Protein AF-A0A968IEH7-F1 (afdb_monomer_lite)

Radius of gyration: 17.34 Å; chains: 1; bounding box: 40×40×43 Å

pLDDT: mean 91.53, std 9.29, range [39.31, 98.31]

Foldseek 3Di:
DPPQWADCPCPPHFDWDPQACQADADPVRHGHHTDTDDDRGPVNSVLLVVLCVCVVVVNDDNQQSADDDPNDGDLVDPTHDSVVVVVVVVVCVVVVNDDDPDDDDD

Sequence (106 aa):
MSHRGFDRLFDGLDFISDELNGETQDNRGTVRPRHRREFEGGLWQMIIENGLSRVYLGVHWVFDAFRVKNGKPNLLKNVGGVPLGINIAEDIFSSGLKRSTVGPRT

Secondary structure (DSSP, 8-state):
--SSS---TTTT--EE-GGGSSS-B-TTSPBPPP-EE--TTHHHHHHHHHHHHHHHTTSS-HHHH-EEETTEEETTS--SHHHHHHHHHHHHHHTTSPPPS-----

Structure (mmCIF, N/CA/C/O backbone):
data_AF-A0A968IEH7-F1
#
_entry.id   AF-A0A968IEH7-F1
#
loop_
_atom_site.group_PDB
_atom_site.id
_atom_site.type_symbol
_atom_site.label_atom_id
_atom_site.label_alt_id
_atom_site.label_comp_id
_atom_site.label_asym_id
_atom_site.label_entity_id
_atom_site.label_seq_id
_atom_site.pdbx_PDB_ins_code
_atom_site.Cartn_x
_atom_site.Cartn_y
_atom_site.Cartn_z
_atom_site.occupancy
_atom_site.B_iso_or_equiv
_atom_site.auth_seq_id
_atom_site.auth_comp_id
_atom_site.auth_asym_id
_atom_site.auth_atom_id
_atom_site.pdbx_PDB_model_num
ATOM 1 N N . MET A 1 1 ? 6.031 -13.880 -17.727 1.00 39.31 1 MET A N 1
ATOM 2 C CA . MET A 1 1 ? 4.878 -13.865 -16.798 1.00 39.31 1 MET A CA 1
ATOM 3 C C . MET A 1 1 ? 4.759 -12.456 -16.243 1.00 39.31 1 MET A C 1
ATOM 5 O O . MET A 1 1 ? 5.785 -11.911 -15.853 1.00 39.31 1 MET A O 1
ATOM 9 N N . SER A 1 2 ? 3.592 -11.807 -16.281 1.00 47.50 2 SER A N 1
ATOM 10 C CA . SER A 1 2 ? 3.475 -10.469 -15.683 1.00 47.50 2 SER A CA 1
ATOM 11 C C . SER A 1 2 ? 3.634 -10.601 -14.170 1.00 47.50 2 SER A C 1
ATOM 13 O O . SER A 1 2 ? 2.846 -11.295 -13.541 1.00 47.50 2 SER A O 1
ATOM 15 N N . HIS A 1 3 ? 4.627 -9.933 -13.583 1.00 62.31 3 HIS A N 1
ATOM 16 C CA . HIS A 1 3 ? 4.926 -9.964 -12.139 1.00 62.31 3 HIS A CA 1
ATOM 17 C C . HIS A 1 3 ? 3.882 -9.182 -11.305 1.00 62.31 3 HIS A C 1
ATOM 19 O O . HIS A 1 3 ? 4.131 -8.772 -10.180 1.00 62.31 3 HIS A O 1
ATOM 25 N N . ARG A 1 4 ? 2.721 -8.906 -11.907 1.00 75.62 4 ARG A N 1
ATOM 26 C CA . ARG A 1 4 ? 1.644 -8.048 -11.420 1.00 75.62 4 ARG A CA 1
ATOM 27 C C . ARG A 1 4 ? 0.360 -8.865 -11.528 1.00 75.62 4 ARG A C 1
ATOM 29 O O . ARG A 1 4 ? -0.248 -8.908 -12.598 1.00 75.62 4 ARG A O 1
ATOM 36 N N . GLY A 1 5 ? 0.021 -9.600 -10.476 1.00 80.44 5 GLY A N 1
ATOM 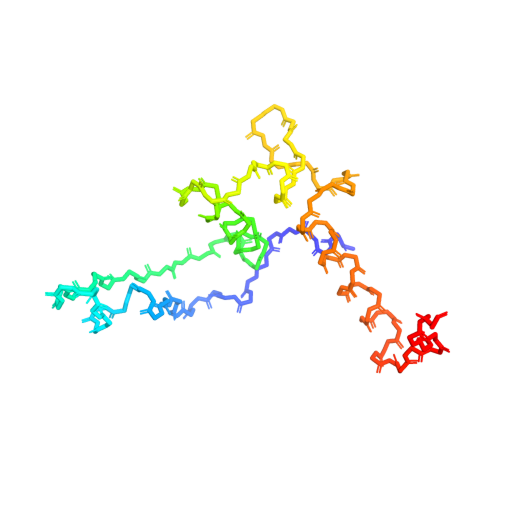37 C CA . GLY A 1 5 ? -1.092 -10.543 -10.484 1.00 80.44 5 GLY A CA 1
ATOM 38 C C . GLY A 1 5 ? -1.116 -11.431 -9.246 1.00 80.44 5 GLY A C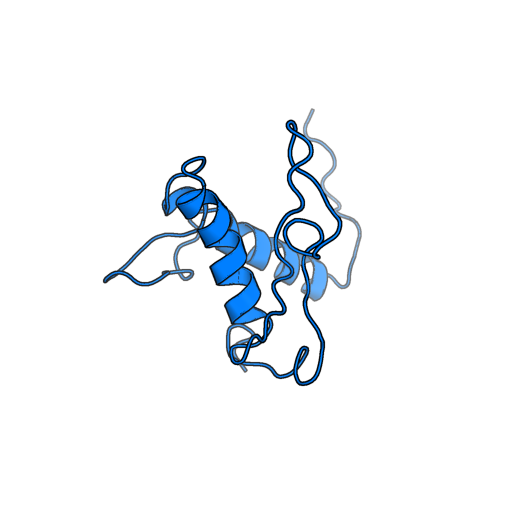 1
ATOM 39 O O . GLY A 1 5 ? -0.365 -11.199 -8.308 1.00 80.44 5 GLY A O 1
ATOM 40 N N . PHE A 1 6 ? -1.997 -12.428 -9.275 1.00 87.06 6 PHE A N 1
ATOM 41 C CA . PHE A 1 6 ? -2.161 -13.415 -8.211 1.00 87.06 6 PHE A CA 1
ATOM 42 C C . PHE A 1 6 ? -0.856 -14.173 -7.933 1.00 87.06 6 PHE A C 1
ATOM 44 O O . PHE A 1 6 ? -0.174 -14.617 -8.862 1.00 87.06 6 PHE A O 1
ATOM 51 N N . ASP A 1 7 ? -0.574 -14.383 -6.654 1.00 90.88 7 ASP A N 1
ATOM 52 C CA . ASP A 1 7 ? 0.475 -15.256 -6.144 1.00 90.88 7 ASP A CA 1
ATOM 53 C C . ASP A 1 7 ? -0.008 -15.941 -4.857 1.00 90.88 7 ASP A C 1
ATOM 55 O O . ASP A 1 7 ? -1.064 -15.603 -4.332 1.00 90.88 7 ASP A O 1
ATOM 59 N N . ARG A 1 8 ? 0.766 -16.919 -4.378 1.00 91.69 8 ARG A N 1
ATOM 60 C CA . ARG A 1 8 ? 0.464 -17.719 -3.179 1.00 91.69 8 ARG A CA 1
ATOM 61 C C . ARG A 1 8 ? 1.476 -17.507 -2.056 1.00 91.69 8 ARG A C 1
ATOM 63 O O . ARG A 1 8 ? 1.642 -18.375 -1.205 1.00 91.69 8 ARG A O 1
ATOM 70 N N . LEU A 1 9 ? 2.224 -16.398 -2.076 1.00 89.31 9 LEU A N 1
ATOM 71 C CA . LEU A 1 9 ? 3.307 -16.164 -1.110 1.00 89.31 9 LEU A CA 1
ATOM 72 C C . LEU A 1 9 ? 2.799 -16.102 0.336 1.00 89.31 9 LEU A C 1
ATOM 74 O O . LEU A 1 9 ? 3.566 -16.359 1.260 1.00 89.31 9 LEU A O 1
ATOM 78 N N . PHE A 1 10 ? 1.520 -15.772 0.516 1.00 86.81 10 PHE A N 1
ATOM 79 C CA . PHE A 1 10 ? 0.886 -15.585 1.818 1.00 86.81 10 PHE A CA 1
ATOM 80 C C . PHE A 1 10 ? -0.199 -16.626 2.129 1.00 86.81 10 PHE A C 1
ATOM 82 O O . PHE A 1 10 ? -0.899 -16.492 3.133 1.00 86.81 10 PHE A O 1
ATOM 89 N N . ASP A 1 11 ? -0.331 -17.674 1.311 1.00 89.56 11 ASP A N 1
ATOM 90 C CA . ASP A 1 11 ? -1.309 -18.738 1.545 1.00 89.56 11 ASP A CA 1
ATOM 91 C C . ASP A 1 11 ? -1.003 -19.463 2.864 1.00 89.56 11 ASP A C 1
ATOM 93 O O . ASP A 1 11 ? 0.114 -19.924 3.102 1.00 89.56 11 ASP A O 1
ATOM 97 N N . GLY A 1 12 ? -2.013 -19.578 3.729 1.00 86.12 12 GLY A N 1
ATOM 98 C CA . GLY A 1 12 ? -1.883 -20.247 5.025 1.00 86.12 12 GLY A CA 1
ATOM 99 C C . GLY A 1 12 ? -1.133 -19.450 6.098 1.00 86.12 12 GLY A C 1
ATOM 100 O O . GLY A 1 12 ? -0.891 -19.995 7.174 1.00 86.12 12 GLY A O 1
ATOM 101 N N . LEU A 1 13 ? -0.783 -18.182 5.843 1.00 88.06 13 LEU A N 1
ATOM 102 C CA . LEU A 1 13 ? -0.203 -17.292 6.849 1.00 88.06 13 LEU A CA 1
ATOM 103 C C . LEU A 1 13 ? -1.275 -16.473 7.578 1.00 88.06 13 LEU A C 1
ATOM 105 O O . LEU A 1 13 ? -2.231 -15.977 6.983 1.00 88.06 13 LEU A O 1
ATOM 109 N N . ASP A 1 14 ? -1.057 -16.265 8.874 1.00 89.12 14 ASP A N 1
ATOM 110 C CA . ASP A 1 14 ? -1.857 -15.362 9.697 1.00 89.12 14 ASP A CA 1
ATOM 111 C C . ASP A 1 14 ? -1.337 -13.933 9.547 1.00 89.12 14 ASP A C 1
ATOM 113 O O . ASP A 1 14 ? -0.367 -13.545 10.200 1.00 89.12 14 ASP A O 1
ATOM 117 N N . PHE A 1 15 ? -1.986 -13.124 8.707 1.00 94.44 15 PHE A N 1
ATOM 118 C CA . PHE A 1 15 ? -1.655 -11.705 8.627 1.00 94.44 15 PHE A CA 1
ATOM 119 C C . PHE A 1 15 ? -2.487 -10.900 9.628 1.00 94.44 15 PHE A C 1
ATOM 121 O O . PHE A 1 15 ? -3.711 -10.796 9.508 1.00 94.44 15 PHE A O 1
ATOM 128 N N . ILE A 1 16 ? -1.822 -10.309 10.619 1.00 96.94 16 ILE A N 1
ATOM 129 C CA . ILE A 1 16 ? -2.430 -9.454 11.645 1.00 96.94 16 ILE A CA 1
ATOM 130 C C . ILE A 1 16 ? -1.576 -8.193 11.736 1.00 96.94 16 ILE A C 1
ATOM 132 O O . ILE A 1 16 ? -0.364 -8.275 11.907 1.00 96.94 16 ILE A O 1
ATOM 136 N N . SER A 1 17 ? -2.202 -7.028 11.592 1.00 96.31 17 SER A N 1
ATOM 137 C CA . SER A 1 17 ? -1.523 -5.744 11.782 1.00 96.31 17 SER A CA 1
ATOM 138 C C . SER A 1 17 ? -1.504 -5.378 13.262 1.00 96.31 17 SER A C 1
ATOM 140 O O . SER A 1 17 ? -2.519 -5.548 13.937 1.00 96.31 17 SER A O 1
ATOM 142 N N . ASP A 1 18 ? -0.411 -4.780 13.736 1.00 96.12 18 ASP A N 1
ATOM 143 C CA . ASP A 1 18 ? -0.327 -4.222 15.093 1.00 96.12 18 ASP A CA 1
ATOM 144 C C . ASP A 1 18 ? -1.376 -3.135 15.364 1.00 96.12 18 ASP A C 1
ATOM 146 O O . ASP A 1 18 ? -1.756 -2.910 16.511 1.00 96.12 18 ASP A O 1
ATOM 150 N N . GLU A 1 19 ? -1.911 -2.494 14.322 1.00 95.81 19 GLU A N 1
ATOM 151 C CA . GLU A 1 19 ? -3.009 -1.535 14.466 1.00 95.81 19 GLU A CA 1
ATOM 152 C C . GLU A 1 19 ? -4.337 -2.209 14.853 1.00 95.81 19 GLU A C 1
ATOM 154 O O . GLU A 1 19 ? -5.241 -1.537 15.339 1.00 95.81 19 GLU A O 1
ATOM 159 N N . LEU A 1 20 ? -4.483 -3.521 14.634 1.00 97.00 20 LEU A N 1
ATOM 160 C CA . LEU A 1 20 ? -5.705 -4.302 14.859 1.00 97.00 20 LEU A CA 1
ATOM 161 C C . LEU A 1 20 ? -5.355 -5.715 15.362 1.00 97.00 20 LEU A C 1
ATOM 163 O O . LEU A 1 20 ? -5.752 -6.722 14.770 1.00 97.00 20 LEU A O 1
ATOM 167 N N . ASN A 1 21 ? -4.579 -5.802 16.442 1.00 97.44 21 ASN A N 1
ATOM 168 C CA . ASN A 1 21 ? -4.075 -7.069 16.989 1.00 97.44 21 ASN A CA 1
ATOM 169 C C . ASN A 1 21 ? -4.830 -7.573 18.235 1.00 97.44 21 ASN A C 1
ATOM 171 O O . ASN A 1 21 ? -4.633 -8.720 18.625 1.00 97.44 21 ASN A O 1
ATOM 175 N N . GLY A 1 22 ? -5.739 -6.783 18.819 1.00 97.56 22 GLY A N 1
ATOM 176 C CA . GLY A 1 22 ? -6.401 -7.131 20.085 1.00 97.56 22 GLY A CA 1
ATOM 177 C C . GLY A 1 22 ? -5.628 -6.713 21.336 1.00 97.56 22 GLY A C 1
ATOM 178 O O . GLY A 1 22 ? -6.053 -7.054 22.435 1.00 97.56 22 GLY A O 1
ATOM 179 N N . GLU A 1 23 ? -4.518 -5.989 21.182 1.00 97.44 23 GLU A N 1
ATOM 180 C CA . GLU A 1 23 ? -3.622 -5.592 22.275 1.00 97.44 23 GLU A CA 1
ATOM 181 C C . GLU A 1 23 ? -3.353 -4.083 22.263 1.00 97.44 23 GLU A C 1
ATOM 183 O O . GLU A 1 23 ? -3.483 -3.415 23.290 1.00 97.44 23 GLU A O 1
ATOM 188 N N . THR A 1 24 ? -3.028 -3.528 21.092 1.00 97.50 24 THR A N 1
ATOM 189 C CA . THR A 1 24 ? -2.756 -2.102 20.901 1.00 97.50 24 THR A CA 1
ATOM 190 C C . THR A 1 24 ? -3.981 -1.268 21.254 1.00 97.50 24 THR A C 1
ATOM 192 O O . THR A 1 24 ? -5.109 -1.572 20.855 1.00 97.50 24 THR A O 1
ATOM 195 N N . GLN A 1 25 ? -3.749 -0.179 21.982 1.00 97.69 25 GLN A N 1
ATOM 196 C CA . GLN A 1 25 ? -4.793 0.725 22.449 1.00 97.69 25 GLN A CA 1
ATOM 197 C C . GLN A 1 25 ? -4.769 2.049 21.687 1.00 97.69 25 GLN A C 1
ATOM 199 O O . GLN A 1 25 ? -3.736 2.484 21.177 1.00 97.69 25 GLN A O 1
ATOM 204 N N . ASP A 1 26 ? -5.924 2.703 21.615 1.00 93.19 26 ASP A N 1
ATOM 205 C CA . ASP A 1 26 ? -5.999 4.098 21.200 1.00 93.19 26 ASP A CA 1
ATOM 206 C C . ASP A 1 26 ? -5.509 5.058 22.305 1.00 93.19 26 ASP A C 1
ATOM 208 O O . ASP A 1 26 ? -5.136 4.664 23.410 1.00 93.19 26 ASP A O 1
ATOM 212 N N . ASN A 1 27 ? -5.533 6.358 22.013 1.00 94.50 27 ASN A N 1
ATOM 213 C CA . ASN A 1 27 ? -5.117 7.397 22.960 1.00 94.50 27 ASN A CA 1
ATOM 214 C C . ASN A 1 27 ? -6.056 7.567 24.172 1.00 94.50 27 ASN A C 1
ATOM 216 O O . ASN A 1 27 ? -5.781 8.396 25.037 1.00 94.50 27 ASN A O 1
ATOM 220 N N . ARG A 1 28 ? -7.162 6.822 24.230 1.00 96.12 28 ARG A N 1
ATOM 221 C CA . ARG A 1 28 ? -8.122 6.779 25.339 1.00 96.12 28 ARG A CA 1
ATOM 222 C C . ARG A 1 28 ? -8.070 5.447 26.095 1.00 96.12 28 ARG A C 1
ATOM 224 O O . ARG A 1 28 ? -8.852 5.264 27.022 1.00 96.12 28 ARG A O 1
ATOM 231 N N . GLY A 1 29 ? -7.158 4.544 25.728 1.00 95.81 29 GLY A N 1
ATOM 232 C CA . GLY A 1 29 ? -7.011 3.223 26.337 1.00 95.81 29 GLY A CA 1
ATOM 233 C C . GLY A 1 29 ? -7.959 2.157 25.777 1.00 95.81 29 GLY A C 1
ATOM 234 O O . GLY A 1 29 ? -8.024 1.050 26.309 1.00 95.81 29 GLY A O 1
ATOM 235 N N . THR A 1 30 ? -8.707 2.447 24.708 1.00 97.19 30 THR A N 1
ATOM 236 C CA . THR A 1 30 ? -9.587 1.458 24.072 1.00 97.19 30 THR A CA 1
ATOM 237 C C . THR A 1 30 ? -8.746 0.465 23.283 1.00 97.19 30 THR A C 1
ATOM 239 O O . THR A 1 30 ? -8.055 0.851 22.338 1.00 97.19 30 THR A O 1
ATOM 242 N N . VAL A 1 31 ? -8.826 -0.819 23.635 1.00 97.75 31 VAL A N 1
ATOM 243 C CA . VAL A 1 31 ? -8.166 -1.901 22.890 1.00 97.75 31 VAL A CA 1
ATOM 244 C C . VAL A 1 31 ? -8.775 -2.022 21.496 1.00 97.75 31 VAL A C 1
ATOM 246 O O . VAL A 1 31 ? -9.996 -2.113 21.340 1.00 97.75 31 VAL A O 1
ATOM 249 N N . ARG A 1 32 ? -7.923 -2.042 20.471 1.00 97.38 32 ARG A N 1
ATOM 250 C CA . ARG A 1 32 ? -8.353 -2.204 19.082 1.00 97.38 32 ARG A CA 1
ATOM 251 C C . ARG A 1 32 ? -8.665 -3.668 18.779 1.00 97.38 32 ARG A C 1
ATOM 253 O O . ARG A 1 32 ? -7.908 -4.543 19.191 1.00 97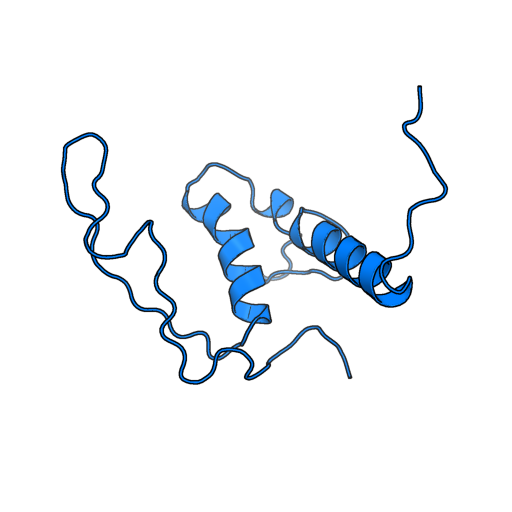.38 32 ARG A O 1
ATOM 260 N N . PRO A 1 33 ? -9.758 -3.961 18.053 1.00 97.44 33 PRO A N 1
ATOM 261 C CA . PRO A 1 33 ? -10.183 -5.333 17.809 1.00 97.44 33 PRO A CA 1
ATOM 262 C C . PRO A 1 33 ? -9.137 -6.103 17.001 1.00 97.44 33 PRO A C 1
ATOM 264 O O . PRO A 1 33 ? -8.514 -5.557 16.092 1.00 97.44 33 PRO A O 1
ATOM 267 N N . ARG A 1 34 ? -8.984 -7.397 17.301 1.00 97.56 34 ARG A N 1
ATOM 268 C CA . ARG A 1 34 ? -8.106 -8.285 16.536 1.00 97.56 34 ARG A CA 1
ATOM 269 C C . ARG A 1 34 ? -8.721 -8.599 15.175 1.00 97.56 34 ARG A C 1
ATOM 271 O O . ARG A 1 34 ? -9.787 -9.208 15.104 1.00 97.56 34 ARG A O 1
ATOM 278 N N . HIS A 1 35 ? -8.020 -8.258 14.101 1.00 96.69 35 HIS A N 1
ATOM 279 C CA . HIS A 1 35 ? -8.459 -8.503 12.734 1.00 96.69 35 HIS A CA 1
ATOM 280 C C . HIS A 1 35 ? -7.426 -9.338 11.968 1.00 96.69 35 HIS A C 1
ATOM 282 O O . HIS A 1 35 ? -6.436 -8.822 11.452 1.00 96.69 35 HIS A O 1
ATOM 288 N N . ARG A 1 36 ? -7.674 -10.652 11.900 1.00 96.19 36 ARG A N 1
ATOM 289 C CA .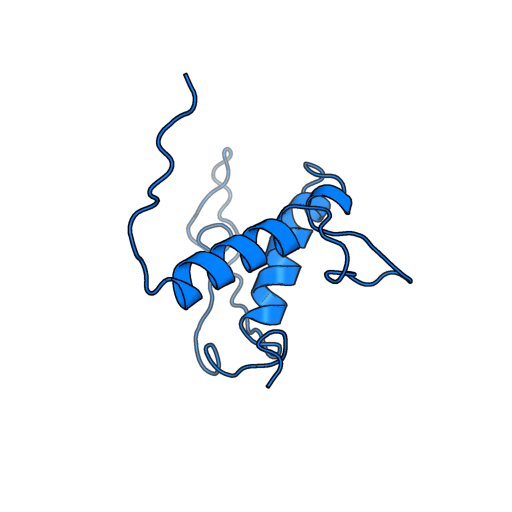 ARG A 1 36 ? -6.904 -11.585 11.064 1.00 96.19 36 ARG A CA 1
ATOM 290 C C . ARG A 1 36 ? -7.354 -11.442 9.613 1.00 96.19 36 ARG A C 1
ATOM 292 O O . ARG A 1 36 ? -8.552 -11.479 9.337 1.00 96.19 36 ARG A O 1
ATOM 299 N N . ARG A 1 37 ? -6.397 -11.275 8.705 1.00 94.69 37 ARG A N 1
ATOM 300 C CA . ARG A 1 37 ? -6.623 -11.095 7.270 1.00 94.69 37 ARG A CA 1
ATOM 301 C C . ARG A 1 37 ? -6.092 -12.282 6.486 1.00 94.69 37 ARG A C 1
ATOM 303 O O . ARG A 1 37 ? -5.032 -12.815 6.798 1.00 94.69 37 ARG A O 1
ATOM 310 N N . GLU A 1 38 ? -6.812 -12.604 5.423 1.00 92.81 38 GLU A N 1
ATOM 311 C CA . GLU A 1 38 ? -6.373 -13.491 4.352 1.00 92.81 38 GLU A CA 1
ATOM 312 C C . GLU A 1 38 ? -6.388 -12.690 3.044 1.00 92.81 38 GLU A C 1
ATOM 314 O O . GLU A 1 38 ? -7.261 -11.838 2.839 1.00 92.81 38 GLU A O 1
ATOM 319 N N . PHE A 1 39 ? -5.391 -12.918 2.189 1.00 92.69 39 PHE A N 1
ATOM 320 C CA . PHE A 1 39 ? -5.206 -12.197 0.928 1.00 92.69 39 PHE A CA 1
ATOM 321 C C . PHE A 1 39 ? -5.156 -13.190 -0.229 1.00 92.69 39 PHE A C 1
ATOM 323 O O . PHE A 1 39 ? -4.081 -13.547 -0.703 1.00 92.69 39 PHE A O 1
ATOM 330 N N . GLU A 1 40 ? -6.327 -13.626 -0.692 1.00 91.19 40 GLU A N 1
ATOM 331 C CA . GLU A 1 40 ? -6.440 -14.561 -1.819 1.00 91.19 40 GLU A CA 1
ATOM 332 C C . GLU A 1 40 ? -5.781 -14.016 -3.090 1.00 91.19 40 GLU A C 1
ATOM 334 O O . GLU A 1 40 ? -5.239 -14.772 -3.876 1.00 91.19 40 GLU A O 1
ATOM 339 N N . GLY A 1 41 ? -5.781 -12.702 -3.315 1.00 90.12 41 GLY A N 1
ATOM 340 C CA . GLY A 1 41 ? -5.099 -12.089 -4.456 1.00 90.12 41 GLY A CA 1
ATOM 341 C C . GLY A 1 41 ? -3.580 -11.954 -4.293 1.00 90.12 41 GLY A C 1
ATOM 342 O O . GLY A 1 41 ? -2.956 -11.291 -5.127 1.00 90.12 41 GLY A O 1
ATOM 343 N N . GLY A 1 42 ? -3.000 -12.528 -3.236 1.00 92.25 42 GLY A N 1
ATOM 344 C CA . GLY A 1 42 ? -1.571 -12.511 -2.941 1.00 92.25 42 GLY A CA 1
ATOM 345 C C . GLY A 1 42 ? -1.025 -11.123 -2.607 1.00 92.25 42 GLY A C 1
ATOM 346 O O . GLY A 1 42 ? -1.756 -10.197 -2.227 1.00 92.25 42 GLY A O 1
ATOM 347 N N . LEU A 1 43 ? 0.284 -10.952 -2.806 1.00 92.75 43 LEU A N 1
ATOM 348 C CA . LEU A 1 43 ? 0.992 -9.693 -2.563 1.00 92.75 43 LEU A CA 1
ATOM 349 C C . LEU A 1 43 ? 0.396 -8.538 -3.376 1.00 92.75 43 LEU A C 1
ATOM 351 O O . LEU A 1 43 ? 0.390 -7.387 -2.936 1.00 92.75 43 LEU A O 1
ATOM 355 N N . TRP A 1 44 ? -0.147 -8.831 -4.557 1.00 92.44 44 TRP A N 1
ATOM 356 C CA . TRP A 1 44 ? -0.785 -7.820 -5.389 1.00 92.44 44 TRP A CA 1
ATOM 357 C C . TRP A 1 44 ? -2.014 -7.191 -4.730 1.00 92.44 44 TRP A C 1
ATOM 359 O O . TRP A 1 44 ? -2.155 -5.965 -4.740 1.00 92.44 44 TRP A O 1
ATOM 369 N N . GLN A 1 45 ? -2.882 -8.002 -4.116 1.00 93.25 45 GLN A N 1
ATOM 370 C CA . GLN A 1 45 ? -4.009 -7.488 -3.336 1.00 93.25 45 GLN A CA 1
ATOM 371 C C . GLN A 1 45 ? -3.510 -6.630 -2.170 1.00 93.25 45 GLN A C 1
ATOM 373 O O . GLN A 1 45 ? -4.011 -5.522 -1.974 1.00 93.25 45 GLN A O 1
ATOM 378 N N . MET A 1 46 ? -2.481 -7.097 -1.457 1.00 94.94 46 MET A N 1
ATOM 379 C CA . MET A 1 46 ? -1.890 -6.365 -0.333 1.00 94.94 46 MET A CA 1
ATOM 380 C C . MET A 1 46 ? -1.373 -4.979 -0.753 1.00 94.94 46 MET A C 1
ATOM 382 O O . MET A 1 46 ? -1.650 -3.994 -0.072 1.00 94.94 46 MET A O 1
ATOM 386 N N . ILE A 1 47 ? -0.681 -4.867 -1.895 1.00 95.38 47 ILE 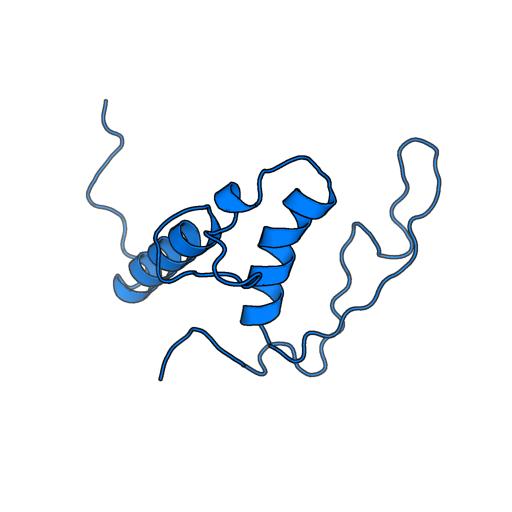A N 1
ATOM 387 C CA . ILE A 1 47 ? -0.184 -3.585 -2.431 1.00 95.38 47 ILE A CA 1
ATOM 388 C C . ILE A 1 47 ? -1.339 -2.617 -2.718 1.00 95.38 47 ILE A C 1
ATOM 390 O O . ILE A 1 47 ? -1.271 -1.441 -2.346 1.00 95.38 47 ILE A O 1
ATOM 394 N N . ILE A 1 48 ? -2.401 -3.095 -3.377 1.00 94.75 48 ILE A N 1
ATOM 395 C CA . ILE A 1 48 ? -3.560 -2.261 -3.722 1.00 94.75 48 ILE A CA 1
ATOM 396 C C . ILE A 1 48 ? -4.294 -1.788 -2.466 1.00 94.75 48 ILE A C 1
ATOM 398 O O . ILE A 1 48 ? -4.593 -0.598 -2.349 1.00 94.75 48 ILE A O 1
ATOM 402 N N . GLU A 1 49 ? -4.569 -2.691 -1.525 1.00 96.00 49 GLU A N 1
ATOM 403 C CA . GLU A 1 49 ? -5.258 -2.348 -0.280 1.00 96.00 49 GLU A CA 1
ATOM 404 C C . GLU A 1 49 ? -4.436 -1.397 0.592 1.00 96.00 49 GLU A C 1
ATOM 406 O O . GLU A 1 49 ? -4.982 -0.429 1.122 1.00 96.00 49 GLU A O 1
ATOM 411 N N . ASN A 1 50 ? -3.118 -1.602 0.676 1.00 97.06 50 ASN A N 1
ATOM 412 C CA . ASN A 1 50 ? -2.224 -0.684 1.373 1.00 97.06 50 ASN A CA 1
ATOM 413 C C . ASN A 1 50 ? -2.258 0.722 0.751 1.00 97.06 50 ASN A C 1
ATOM 415 O O . ASN A 1 50 ? -2.372 1.707 1.479 1.00 97.06 50 ASN A O 1
ATOM 419 N N . GLY A 1 51 ? -2.237 0.834 -0.583 1.00 96.00 51 GLY A N 1
ATOM 420 C CA . GLY A 1 51 ? -2.387 2.122 -1.269 1.00 96.00 51 GLY A CA 1
ATOM 421 C C . GLY A 1 51 ? -3.734 2.802 -0.986 1.00 96.00 51 GLY A C 1
ATOM 422 O O . GLY A 1 51 ? -3.783 4.007 -0.742 1.00 96.00 51 GLY A O 1
ATOM 423 N N . LEU A 1 52 ? -4.827 2.032 -0.960 1.00 96.94 52 LEU A N 1
ATOM 424 C CA . LEU A 1 52 ? -6.173 2.537 -0.661 1.00 96.94 52 LEU A CA 1
ATOM 425 C C . LEU A 1 52 ? -6.387 2.896 0.813 1.00 96.94 52 LEU A C 1
ATOM 427 O O . LEU A 1 52 ? -7.217 3.758 1.100 1.00 96.94 52 LEU A O 1
ATOM 431 N N . SER A 1 53 ? -5.641 2.294 1.743 1.00 97.94 53 SER A N 1
ATOM 432 C CA . SER A 1 53 ? -5.797 2.535 3.187 1.00 97.94 53 SER A CA 1
ATOM 433 C C . SER A 1 53 ? -5.759 4.027 3.545 1.00 97.94 53 SER A C 1
ATOM 435 O O . SER A 1 53 ? -6.541 4.504 4.364 1.00 97.94 53 SER A O 1
ATOM 437 N N . ARG A 1 54 ? -4.908 4.800 2.862 1.00 97.88 54 ARG A N 1
ATOM 438 C CA . ARG A 1 54 ? -4.734 6.243 3.076 1.00 97.88 54 ARG A CA 1
ATOM 439 C C . ARG A 1 54 ? -5.920 7.066 2.569 1.00 97.88 54 ARG A C 1
ATOM 441 O O . ARG A 1 54 ? -6.217 8.119 3.130 1.00 97.88 54 ARG A O 1
ATOM 448 N N . VAL A 1 55 ? -6.621 6.560 1.555 1.00 96.94 55 VAL A N 1
ATOM 449 C CA . VAL A 1 55 ? -7.874 7.137 1.053 1.00 96.94 55 VAL A CA 1
ATOM 450 C C . VAL A 1 55 ? -8.997 6.893 2.058 1.00 96.94 55 VAL A C 1
ATOM 452 O O . VAL A 1 55 ? -9.726 7.824 2.384 1.00 96.94 55 VAL A O 1
ATOM 455 N N . TYR A 1 56 ? -9.108 5.679 2.610 1.00 97.44 56 TYR A N 1
ATOM 456 C CA . TYR A 1 56 ? -10.118 5.363 3.632 1.00 97.44 56 TYR A CA 1
ATOM 457 C C . TYR A 1 56 ? -9.923 6.143 4.933 1.00 97.44 56 TYR A C 1
ATOM 459 O O . TYR A 1 56 ? -10.899 6.501 5.586 1.00 97.44 56 TYR A O 1
ATOM 467 N N . LEU A 1 57 ? -8.676 6.460 5.279 1.00 97.81 57 LEU A N 1
ATOM 468 C CA . LEU A 1 57 ? -8.351 7.346 6.396 1.00 97.81 57 LEU A CA 1
ATOM 469 C C . LEU A 1 57 ? -8.599 8.837 6.091 1.00 97.81 57 LEU A C 1
ATOM 471 O O . LEU A 1 57 ? -8.479 9.661 6.992 1.00 97.81 57 LEU A O 1
ATOM 475 N N . GLY A 1 58 ? -8.915 9.202 4.844 1.00 97.62 58 GLY A N 1
ATOM 476 C CA . GLY A 1 58 ? -9.170 10.588 4.440 1.00 97.62 58 GLY A CA 1
ATOM 477 C C . GLY A 1 58 ? -7.927 11.482 4.413 1.00 97.62 58 GLY A C 1
ATOM 478 O O . GLY A 1 58 ? -8.058 12.703 4.407 1.00 97.62 58 GLY A O 1
ATOM 479 N N . VAL A 1 59 ? -6.725 10.896 4.408 1.00 98.31 59 VAL A N 1
ATOM 480 C CA . VAL A 1 59 ? -5.447 11.632 4.487 1.00 98.31 59 VAL A CA 1
ATOM 481 C C . VAL A 1 59 ? -4.727 11.766 3.144 1.00 98.31 59 VAL A C 1
ATOM 483 O O . VAL A 1 59 ? -3.754 12.505 3.050 1.00 98.31 59 VAL A O 1
ATOM 486 N N . HIS A 1 60 ? -5.184 11.059 2.109 1.00 98.25 60 HIS A N 1
ATOM 487 C CA . HIS A 1 60 ? -4.631 11.120 0.756 1.00 98.25 60 HIS A CA 1
ATOM 488 C C . HIS A 1 60 ? -5.741 11.087 -0.295 1.00 98.25 60 HIS A C 1
ATOM 490 O O . HIS A 1 60 ? -6.763 10.417 -0.121 1.00 98.25 60 HIS A O 1
ATOM 496 N N . TRP A 1 61 ? -5.514 11.759 -1.424 1.00 97.44 61 TRP A N 1
ATOM 497 C CA . TRP A 1 61 ? -6.394 11.646 -2.585 1.00 97.44 61 TRP A CA 1
ATOM 498 C C . TRP A 1 61 ? -6.142 10.322 -3.309 1.00 97.44 61 TRP A C 1
ATOM 500 O O . TRP A 1 61 ? -5.030 9.802 -3.308 1.00 97.44 61 TRP A O 1
ATOM 510 N N . VAL A 1 62 ? -7.145 9.775 -4.005 1.00 96.44 62 VAL A N 1
ATOM 511 C CA . VAL A 1 62 ? -6.986 8.475 -4.690 1.00 96.44 62 VAL A CA 1
ATOM 512 C C . VAL A 1 62 ? -5.843 8.466 -5.715 1.00 96.44 62 VAL A C 1
ATOM 514 O O . VAL A 1 62 ? -5.155 7.457 -5.862 1.00 96.44 62 VAL A O 1
ATOM 517 N N . PHE A 1 63 ? -5.587 9.600 -6.376 1.00 95.75 63 PHE A N 1
ATOM 518 C CA . PHE A 1 63 ? -4.492 9.734 -7.337 1.00 95.75 63 PHE A CA 1
ATOM 519 C C . PHE A 1 63 ? -3.098 9.746 -6.692 1.00 95.75 63 PHE A C 1
ATOM 521 O O . PHE A 1 63 ? -2.126 9.496 -7.403 1.00 95.75 63 PHE A O 1
ATOM 528 N N . ASP A 1 64 ? -2.992 9.968 -5.376 1.00 97.31 64 ASP A N 1
ATOM 529 C CA . ASP A 1 64 ? -1.733 9.809 -4.639 1.00 97.31 64 ASP A CA 1
ATOM 530 C C . ASP A 1 64 ? -1.335 8.332 -4.551 1.00 97.31 64 ASP A C 1
ATOM 532 O O . ASP A 1 64 ? -0.150 8.020 -4.495 1.00 97.31 64 ASP A O 1
ATOM 536 N N . ALA A 1 65 ? -2.303 7.407 -4.579 1.00 96.12 65 ALA A N 1
ATOM 537 C CA . ALA A 1 65 ? -2.039 5.972 -4.644 1.00 96.12 65 ALA A CA 1
ATOM 538 C C . ALA A 1 65 ? -1.832 5.517 -6.095 1.00 96.12 65 ALA A C 1
ATOM 540 O O . ALA A 1 65 ? -0.790 4.945 -6.427 1.00 96.12 65 ALA A O 1
ATOM 541 N N . PHE A 1 66 ? -2.816 5.782 -6.960 1.00 95.75 66 PHE A N 1
ATOM 542 C CA . PHE A 1 66 ? -2.783 5.449 -8.383 1.00 95.75 66 PHE A CA 1
ATOM 543 C C . PHE A 1 66 ? -3.863 6.182 -9.180 1.00 95.75 66 PHE A C 1
ATOM 545 O O . PHE A 1 66 ? -4.891 6.610 -8.659 1.00 95.75 66 PHE A O 1
ATOM 552 N N . ARG A 1 67 ? -3.708 6.243 -10.505 1.00 94.69 67 ARG A N 1
ATOM 553 C CA . ARG A 1 67 ? -4.804 6.695 -11.373 1.00 94.69 67 ARG A CA 1
ATOM 554 C C . ARG A 1 67 ? -5.986 5.719 -11.313 1.00 94.69 67 ARG A C 1
ATOM 556 O O . ARG A 1 67 ? -5.791 4.511 -11.370 1.00 94.69 67 ARG A O 1
ATOM 563 N N . VAL A 1 68 ? -7.213 6.236 -11.326 1.00 92.88 68 VAL A N 1
ATOM 564 C CA . VAL A 1 68 ? -8.442 5.431 -11.451 1.00 92.88 68 VAL A CA 1
ATOM 565 C C . VAL A 1 68 ? -8.954 5.451 -12.894 1.00 92.88 68 VAL A C 1
ATOM 567 O O . VAL A 1 68 ? -8.937 6.487 -13.562 1.00 92.88 68 VAL A O 1
ATOM 570 N N . LYS A 1 69 ? -9.423 4.305 -13.396 1.00 92.19 69 LYS A N 1
ATOM 571 C CA . LYS A 1 69 ? -10.180 4.193 -14.653 1.00 92.19 69 LYS A CA 1
ATOM 572 C C . LYS A 1 69 ? -11.342 3.224 -14.437 1.00 92.19 69 LYS A C 1
ATOM 574 O O . LYS A 1 69 ? -11.116 2.093 -14.023 1.00 92.19 69 LYS A O 1
ATOM 579 N N . ASN A 1 70 ? -12.571 3.655 -14.726 1.00 91.25 70 ASN A N 1
ATOM 580 C CA . ASN A 1 70 ? -13.796 2.858 -14.541 1.00 91.25 70 ASN A CA 1
ATOM 581 C C . ASN A 1 70 ? -13.934 2.290 -13.113 1.00 91.25 70 ASN A C 1
ATOM 583 O O . ASN A 1 70 ? -14.235 1.112 -12.936 1.00 91.25 70 ASN A O 1
ATOM 587 N N . GLY A 1 71 ? -13.624 3.103 -12.097 1.00 84.19 71 GLY A N 1
ATOM 588 C CA . GLY A 1 71 ? -13.684 2.696 -10.688 1.00 84.19 71 GLY A CA 1
ATOM 589 C C . GLY A 1 71 ? -12.601 1.704 -10.247 1.00 84.19 71 GLY A C 1
ATOM 590 O O . GLY A 1 71 ? -12.625 1.263 -9.105 1.00 84.19 71 GLY A O 1
ATOM 591 N N . LYS A 1 72 ? -11.646 1.353 -11.119 1.00 87.38 72 LYS A N 1
ATOM 592 C CA . LYS A 1 72 ? -10.561 0.412 -10.813 1.00 87.38 72 LYS A CA 1
ATOM 593 C C . LYS A 1 72 ? -9.184 1.088 -10.855 1.00 87.38 72 LYS A C 1
ATOM 595 O O . LYS A 1 72 ? -9.002 2.038 -11.630 1.00 87.38 72 LYS A O 1
ATOM 600 N N . PRO A 1 73 ? -8.205 0.593 -10.074 1.00 87.62 73 PRO A N 1
ATOM 601 C CA . PRO A 1 73 ? -6.817 1.030 -10.173 1.00 87.62 73 PRO A CA 1
ATOM 602 C C . PRO A 1 73 ? -6.274 0.856 -11.597 1.00 87.62 73 PRO A C 1
ATOM 604 O O . PRO A 1 73 ? -6.449 -0.190 -12.222 1.00 87.62 73 PRO A O 1
ATOM 607 N N . ASN A 1 74 ? -5.596 1.876 -12.117 1.00 89.38 74 ASN A N 1
ATOM 608 C CA . ASN A 1 74 ? -4.926 1.864 -13.413 1.00 89.38 74 ASN A CA 1
ATOM 609 C C . ASN A 1 74 ? -3.440 2.185 -13.238 1.00 89.38 74 ASN A C 1
ATOM 611 O O . ASN A 1 74 ? -3.009 3.331 -13.379 1.00 89.38 74 ASN A O 1
ATOM 615 N N . LEU A 1 75 ? -2.662 1.137 -12.980 1.00 84.00 75 LEU A N 1
ATOM 616 C CA . LEU A 1 75 ? -1.224 1.224 -12.717 1.00 84.00 75 LEU A CA 1
ATOM 617 C C . LEU A 1 75 ? -0.359 1.310 -13.981 1.00 84.00 75 LEU A C 1
ATOM 619 O O . LEU A 1 75 ? 0.854 1.447 -13.887 1.00 84.00 75 LEU A O 1
ATOM 623 N N . LEU A 1 76 ? -0.963 1.247 -15.174 1.00 82.56 76 LEU A N 1
ATOM 624 C CA . LEU A 1 76 ? -0.250 1.485 -16.437 1.00 82.56 76 LEU A CA 1
ATOM 625 C C . LEU A 1 76 ? 0.095 2.965 -16.638 1.00 82.56 76 LEU A C 1
ATOM 627 O O . LEU A 1 76 ? 0.767 3.334 -17.599 1.00 82.56 76 LEU A O 1
ATOM 631 N N . LYS A 1 77 ? -0.424 3.839 -15.775 1.00 82.19 77 LYS A N 1
ATOM 632 C CA . LYS A 1 77 ? -0.050 5.244 -15.726 1.00 82.19 77 LYS A CA 1
ATOM 633 C C . LYS A 1 77 ? 0.855 5.434 -14.516 1.00 82.19 77 LYS A C 1
ATOM 635 O O . LYS A 1 77 ? 0.466 5.070 -13.413 1.00 82.19 77 LYS A O 1
ATOM 640 N N . ASN A 1 78 ? 2.028 6.023 -14.736 1.00 89.19 78 ASN A N 1
ATOM 641 C CA . ASN A 1 78 ? 3.006 6.360 -13.697 1.00 89.19 78 ASN A CA 1
ATOM 642 C C . ASN A 1 78 ? 2.519 7.554 -12.856 1.00 89.19 78 ASN A C 1
ATOM 644 O O . ASN A 1 78 ? 3.107 8.629 -12.886 1.00 89.19 78 ASN A O 1
ATOM 648 N N . VAL A 1 79 ? 1.387 7.386 -12.176 1.00 94.69 79 VAL A N 1
ATOM 649 C CA . VAL A 1 79 ? 0.746 8.391 -11.324 1.00 94.69 79 VAL A CA 1
ATOM 650 C C . VAL A 1 79 ? 0.505 7.758 -9.964 1.00 94.69 79 VAL A C 1
ATOM 652 O O . VAL A 1 79 ? -0.095 6.686 -9.910 1.00 94.69 79 VAL A O 1
ATOM 655 N N . GLY A 1 80 ? 0.934 8.433 -8.899 1.00 96.19 80 GLY A N 1
ATOM 656 C CA . GLY A 1 80 ? 0.808 7.964 -7.521 1.00 96.19 80 GLY A CA 1
ATOM 657 C C . GLY A 1 80 ? 1.976 7.093 -7.050 1.00 96.19 80 GLY A C 1
ATOM 658 O O . GLY A 1 80 ? 2.867 6.717 -7.817 1.00 96.19 80 GLY A O 1
ATOM 659 N N . GLY A 1 81 ? 1.974 6.785 -5.756 1.00 96.81 81 GLY A N 1
ATOM 660 C CA . GLY A 1 81 ? 3.045 6.074 -5.068 1.00 96.81 81 GLY A CA 1
ATOM 661 C C . GLY A 1 81 ? 3.143 4.593 -5.427 1.00 96.81 81 GLY A C 1
ATOM 662 O O . GLY A 1 81 ? 4.247 4.056 -5.430 1.00 96.81 81 GLY A O 1
ATOM 663 N N . VAL A 1 82 ? 2.034 3.931 -5.785 1.00 95.81 82 VAL A N 1
ATOM 664 C CA . VAL A 1 82 ? 2.053 2.498 -6.134 1.00 95.81 82 VAL A CA 1
ATOM 665 C C . VAL A 1 82 ? 2.901 2.221 -7.383 1.00 95.81 82 VAL A C 1
ATOM 667 O O . VAL A 1 82 ? 3.852 1.446 -7.279 1.00 95.81 82 VAL A O 1
ATOM 670 N N . PRO A 1 83 ? 2.641 2.834 -8.558 1.00 95.19 83 PRO A N 1
ATOM 671 C CA . PRO A 1 83 ? 3.484 2.594 -9.729 1.00 95.19 83 PRO A CA 1
ATOM 672 C C . PRO A 1 83 ? 4.919 3.105 -9.536 1.00 95.19 83 PRO A C 1
ATOM 674 O O . PRO A 1 83 ? 5.845 2.479 -10.045 1.00 95.19 83 PRO A O 1
ATOM 677 N N . LEU A 1 84 ? 5.129 4.188 -8.773 1.00 96.06 84 LEU A N 1
ATOM 678 C CA . LEU A 1 84 ? 6.474 4.664 -8.433 1.00 96.06 84 LEU A CA 1
ATOM 679 C C . LEU A 1 84 ? 7.267 3.607 -7.648 1.00 96.06 84 LEU A C 1
ATOM 681 O O . LEU A 1 84 ? 8.383 3.272 -8.038 1.00 96.06 84 LEU A O 1
ATOM 685 N N . GLY A 1 85 ? 6.684 3.057 -6.580 1.00 95.44 85 GLY A N 1
ATOM 686 C CA . GLY A 1 85 ? 7.320 2.028 -5.757 1.00 95.44 85 GLY A CA 1
ATOM 687 C C . GLY A 1 85 ? 7.609 0.742 -6.532 1.00 95.44 85 GLY A C 1
ATOM 688 O O . GLY A 1 85 ? 8.694 0.183 -6.392 1.00 95.44 85 GLY A O 1
ATOM 689 N N . ILE A 1 86 ? 6.687 0.313 -7.404 1.00 94.00 86 ILE A N 1
ATOM 690 C CA . ILE A 1 86 ? 6.900 -0.849 -8.283 1.00 94.00 86 ILE A CA 1
ATOM 691 C C . ILE A 1 86 ? 8.102 -0.619 -9.204 1.00 94.00 86 ILE A C 1
ATOM 693 O O . ILE A 1 86 ? 8.974 -1.478 -9.279 1.00 94.00 86 ILE A O 1
ATOM 697 N N . ASN A 1 87 ? 8.185 0.541 -9.863 1.00 93.62 87 ASN A N 1
ATOM 698 C CA . ASN A 1 87 ? 9.295 0.838 -10.772 1.00 93.62 87 ASN A CA 1
ATOM 699 C C . ASN A 1 87 ? 10.645 0.874 -10.031 1.00 93.62 87 ASN A C 1
ATOM 701 O O . ASN A 1 87 ? 11.639 0.385 -10.558 1.00 93.62 87 ASN A O 1
ATOM 705 N N . ILE A 1 88 ? 10.682 1.404 -8.801 1.00 94.31 88 ILE A N 1
ATOM 706 C CA . ILE A 1 88 ? 11.885 1.379 -7.951 1.00 94.31 88 ILE A CA 1
ATOM 707 C C . ILE A 1 88 ? 12.275 -0.064 -7.600 1.00 94.31 88 ILE A C 1
ATOM 709 O O . ILE A 1 88 ? 13.445 -0.424 -7.696 1.00 94.31 88 ILE A O 1
ATOM 713 N N . ALA A 1 89 ? 11.313 -0.903 -7.206 1.00 94.44 89 ALA A N 1
ATOM 714 C CA . ALA A 1 89 ? 11.584 -2.299 -6.872 1.00 94.44 89 ALA A CA 1
ATOM 715 C C . ALA A 1 89 ? 12.094 -3.094 -8.088 1.00 94.44 89 ALA A C 1
ATOM 717 O O . ALA A 1 89 ? 13.051 -3.857 -7.960 1.00 94.44 89 ALA A O 1
ATOM 718 N N . GLU A 1 90 ? 11.500 -2.886 -9.269 1.00 93.88 90 GLU A N 1
ATOM 719 C CA . GLU A 1 90 ? 11.935 -3.496 -10.532 1.00 93.88 90 GLU A CA 1
ATOM 720 C C . GLU A 1 90 ? 13.361 -3.045 -10.921 1.00 93.88 90 GLU A C 1
ATOM 722 O O . GLU A 1 90 ? 14.179 -3.876 -11.323 1.00 93.88 90 GLU A O 1
ATOM 727 N N . ASP A 1 91 ? 13.702 -1.764 -10.744 1.00 94.25 91 ASP A N 1
ATOM 728 C CA . ASP A 1 91 ? 15.052 -1.228 -10.986 1.00 94.25 91 ASP A CA 1
ATOM 729 C C . ASP A 1 91 ? 16.099 -1.828 -10.028 1.00 94.25 91 ASP A C 1
ATOM 731 O O . ASP A 1 91 ? 17.135 -2.349 -10.450 1.00 94.25 91 ASP A O 1
ATOM 735 N N . ILE A 1 92 ? 15.805 -1.863 -8.725 1.00 94.88 92 ILE A N 1
ATOM 736 C CA . ILE A 1 92 ? 16.698 -2.459 -7.718 1.00 94.88 92 ILE A CA 1
ATOM 737 C C . ILE A 1 92 ? 16.905 -3.956 -7.982 1.00 94.88 92 ILE A C 1
ATOM 739 O O . ILE A 1 92 ? 18.035 -4.449 -7.925 1.00 94.88 92 ILE A O 1
ATOM 743 N N . PHE A 1 93 ? 15.833 -4.688 -8.290 1.00 94.69 93 PHE A N 1
ATOM 744 C CA . PHE A 1 93 ? 15.917 -6.117 -8.580 1.00 94.69 93 PHE A CA 1
ATOM 745 C C . PHE A 1 93 ? 16.714 -6.391 -9.862 1.00 94.69 93 PHE A C 1
ATOM 747 O O . PHE A 1 93 ? 17.635 -7.207 -9.855 1.00 94.69 93 PHE A O 1
ATOM 754 N N . SER A 1 94 ? 16.411 -5.676 -10.950 1.00 94.81 94 SER A N 1
ATOM 755 C CA . SER A 1 94 ? 17.079 -5.853 -12.248 1.00 94.81 94 SER A CA 1
ATOM 756 C C . SER A 1 94 ? 18.548 -5.420 -12.238 1.00 94.81 94 SER A C 1
ATOM 758 O O . SER A 1 94 ? 19.371 -6.010 -12.941 1.00 94.81 94 SER A O 1
ATOM 760 N N . SER A 1 95 ? 18.912 -4.446 -11.401 1.00 94.69 95 SER A N 1
ATOM 761 C CA . SER A 1 95 ? 20.306 -4.044 -11.197 1.00 94.69 95 SER A CA 1
ATOM 762 C C . SER A 1 95 ? 21.094 -5.027 -10.324 1.00 94.69 95 SER A C 1
ATOM 764 O O . SER A 1 95 ? 22.322 -4.928 -10.254 1.00 94.69 95 SER A O 1
ATOM 766 N N . GLY A 1 96 ? 20.423 -5.991 -9.684 1.00 96.12 96 GLY A N 1
ATOM 767 C CA . GLY A 1 96 ? 21.039 -6.944 -8.766 1.00 96.12 96 GLY A CA 1
ATOM 768 C C . GLY A 1 96 ? 21.514 -6.284 -7.473 1.00 96.12 96 GLY A C 1
ATOM 769 O O . GLY A 1 96 ? 22.596 -6.615 -6.990 1.00 96.12 96 GLY A O 1
ATOM 770 N N . LEU A 1 97 ? 20.741 -5.322 -6.948 1.00 95.88 97 LEU A N 1
ATOM 771 C CA . LEU A 1 97 ? 21.052 -4.568 -5.725 1.00 95.88 97 LEU A CA 1
ATOM 772 C C . LEU A 1 97 ? 22.403 -3.823 -5.798 1.00 95.88 97 LEU A C 1
ATOM 774 O O . LEU A 1 97 ? 23.122 -3.681 -4.807 1.00 95.88 97 LEU A O 1
ATOM 778 N N . LYS A 1 98 ? 22.781 -3.345 -6.989 1.00 95.50 98 LYS A N 1
ATOM 779 C CA . LYS A 1 98 ? 24.010 -2.564 -7.173 1.00 95.50 98 LYS A CA 1
ATOM 780 C C . LYS A 1 98 ? 23.828 -1.134 -6.670 1.00 95.50 98 LYS A C 1
ATOM 782 O O . LYS A 1 98 ? 22.774 -0.523 -6.816 1.00 95.50 98 LYS A O 1
ATOM 787 N N . ARG A 1 99 ? 24.899 -0.574 -6.102 1.00 92.62 99 ARG A N 1
ATOM 788 C CA . ARG A 1 99 ? 24.928 0.817 -5.632 1.00 92.62 99 ARG A CA 1
ATOM 789 C C . ARG A 1 99 ? 24.704 1.787 -6.800 1.00 92.62 99 ARG A C 1
ATOM 791 O O . ARG A 1 99 ? 25.360 1.659 -7.832 1.00 92.62 99 ARG A O 1
ATOM 798 N N . SER A 1 100 ? 23.851 2.795 -6.596 1.00 89.62 100 SER A N 1
ATOM 799 C CA . SER A 1 100 ? 23.684 3.909 -7.541 1.00 89.62 100 SER A CA 1
ATOM 800 C C . SER A 1 100 ? 25.015 4.626 -7.793 1.00 89.62 100 SER A C 1
ATOM 802 O O . SER A 1 100 ? 25.752 4.939 -6.855 1.00 89.62 100 SER A O 1
ATOM 804 N N . THR A 1 101 ? 25.300 4.925 -9.059 1.00 88.50 101 THR A N 1
ATOM 805 C CA . THR A 1 101 ? 26.437 5.760 -9.480 1.00 88.50 101 THR A CA 1
ATOM 806 C C . THR A 1 101 ? 26.121 7.254 -9.420 1.00 88.50 101 THR A C 1
ATOM 808 O O . THR A 1 101 ? 27.025 8.081 -9.512 1.00 88.50 101 THR A O 1
ATOM 811 N N . VAL A 1 102 ? 24.848 7.612 -9.239 1.00 82.88 102 VAL A N 1
ATOM 812 C CA . VAL A 1 102 ? 24.392 8.993 -9.089 1.00 82.88 102 VAL A CA 1
ATOM 813 C C . VAL A 1 102 ? 24.319 9.314 -7.597 1.00 82.88 102 VAL A C 1
ATOM 815 O O . VAL A 1 102 ? 23.506 8.737 -6.872 1.00 82.88 102 VAL A O 1
ATOM 818 N N . GLY A 1 103 ? 25.202 10.206 -7.140 1.00 77.19 103 GLY A N 1
ATOM 819 C CA . GLY A 1 103 ? 25.187 10.753 -5.782 1.00 77.19 103 GLY A CA 1
ATOM 820 C C . GLY A 1 103 ? 24.119 11.840 -5.593 1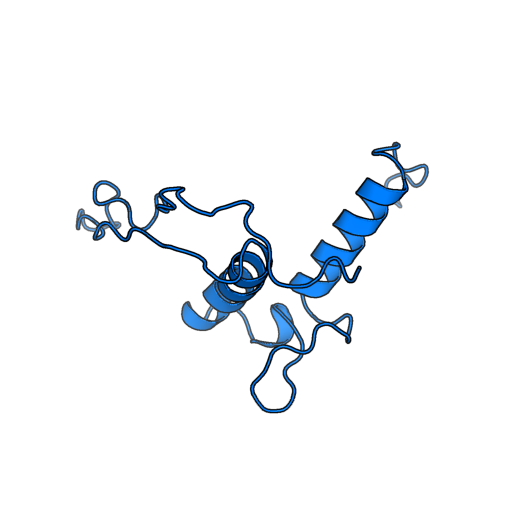.00 77.19 103 GLY A C 1
ATOM 821 O O . GLY A 1 103 ? 23.449 12.217 -6.559 1.00 77.19 103 GLY A O 1
ATOM 822 N N . PRO A 1 104 ? 23.951 12.363 -4.363 1.00 78.75 104 PRO A N 1
ATOM 823 C CA . PRO A 1 104 ? 23.068 13.495 -4.103 1.00 78.75 104 PRO A CA 1
ATOM 824 C C . PRO A 1 104 ? 23.417 14.647 -5.045 1.00 78.75 104 PRO A C 1
ATOM 826 O O . PRO A 1 104 ? 24.579 15.042 -5.137 1.00 78.75 104 PRO A O 1
ATOM 829 N N . ARG A 1 105 ? 22.422 15.168 -5.767 1.00 73.69 105 ARG A N 1
ATOM 830 C CA . ARG A 1 105 ? 22.606 16.398 -6.538 1.00 73.69 105 ARG A CA 1
ATOM 831 C C . ARG A 1 105 ? 22.679 17.548 -5.536 1.00 73.69 105 ARG A C 1
ATOM 833 O O . ARG A 1 105 ? 21.684 17.812 -4.866 1.00 73.69 105 ARG A O 1
ATOM 840 N N . THR A 1 106 ? 23.864 18.134 -5.391 1.00 67.62 106 THR A N 1
ATOM 841 C CA . THR A 1 106 ? 24.084 19.407 -4.687 1.00 67.62 106 THR A CA 1
ATOM 842 C C . THR A 1 106 ? 23.621 20.571 -5.538 1.00 67.62 106 THR A C 1
ATOM 844 O O . THR A 1 106 ? 23.902 20.512 -6.759 1.00 67.62 106 THR A O 1
#